Protein AF-A0A150NWR9-F1 (afdb_monomer)

Mean predicted aligned error: 6.55 Å

Nearest PDB structures (foldseek):
  6oyc-assembly2_B  TM=7.036E-01  e=9.043E-05  Streptococcus agalactiae 2603V/R
  4ycs-assembly5_E  TM=4.499E-01  e=1.654E-01  Clostridioides difficile 630
  5kc9-assembly1_B  TM=5.038E-01  e=6.178E-01  Mus musculus
  7v5i-assembly1_B  TM=5.419E-01  e=8.589E-01  Vibrio proteolyticus NBRC 13287

Solvent-accessible surface area (backbone atoms only — not comparable to full-atom values): 5482 Å² total; per-residue (Å²): 130,83,52,81,38,37,36,40,38,36,31,94,70,65,56,77,82,77,44,90,70,58,88,52,47,43,82,44,76,41,56,65,83,37,46,70,57,52,52,53,48,36,63,74,68,65,57,74,58,36,67,32,38,40,32,52,47,80,82,36,48,71,50,46,64,86,48,52,89,36,50,51,91,92,20,74,42,80,43,80,76,82,75,76,78,73,77,87,126

Sequence (89 aa):
MSKGLKILQIGLDNWSHQYEIPENMDWYFVCPRSSKALRKMIEIDTISRFQAVLIEDGNSLTDVLEFTDFFEPHSLFIIRILRRQIPFF

Organism: Streptococcus mitis (NCBI:txid28037)

Radius of gyration: 14.0 Å; Cα contacts (8 Å, |Δi|>4): 125; chains: 1; bounding box: 33×24×46 Å

Foldseek 3Di:
DAQQAEEEEEDDDQCVVVDPDDPSYDYHYDYAPPLVVVVVCCVVVVQQAHQAYEYADPNSVVSCVVPCNRYDVPRYHYDDPPPPPPPPD

Secondary structure (DSSP, 8-state):
---SEEEEEESSS-GGGTSPPPTTEEEEEE-TT-HHHHHHHHHHTT---BSEEEES-GGGHHHHHTTGGGB-TT-EEE-----------

Structure (mmCIF, N/CA/C/O backbone):
data_AF-A0A150NWR9-F1
#
_entry.id   AF-A0A150NWR9-F1
#
loop_
_atom_site.group_PDB
_atom_site.id
_atom_site.type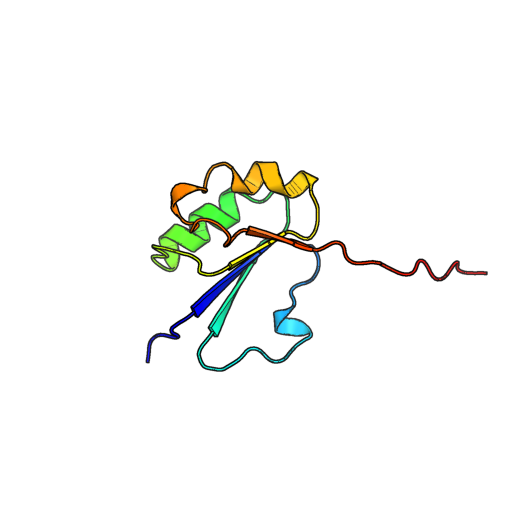_symbol
_atom_site.label_atom_id
_atom_site.label_alt_id
_atom_site.label_comp_id
_atom_site.label_asym_id
_atom_site.label_entity_id
_atom_site.label_seq_id
_atom_site.pdbx_PDB_ins_code
_atom_site.Cartn_x
_atom_site.Cartn_y
_atom_site.Cartn_z
_atom_site.occupancy
_atom_site.B_iso_or_equiv
_atom_site.auth_seq_id
_atom_site.auth_comp_id
_atom_site.auth_asym_id
_atom_site.auth_atom_id
_atom_site.pdbx_PDB_model_num
ATOM 1 N N . MET A 1 1 ? -19.531 -0.956 7.639 1.00 46.75 1 MET A N 1
ATOM 2 C CA . MET A 1 1 ? -18.652 -2.085 8.003 1.00 46.75 1 MET A CA 1
ATOM 3 C C . MET A 1 1 ? -17.253 -1.691 7.575 1.00 46.75 1 MET A C 1
ATOM 5 O O . MET A 1 1 ? -17.078 -1.449 6.389 1.00 46.75 1 MET A O 1
ATOM 9 N N . SER A 1 2 ? -16.306 -1.494 8.498 1.00 54.84 2 SER A N 1
ATOM 10 C CA . SER A 1 2 ? -14.914 -1.268 8.088 1.00 54.84 2 SER A CA 1
ATOM 11 C C . SER A 1 2 ? -14.405 -2.557 7.460 1.00 54.84 2 SER A C 1
ATOM 13 O O . SER A 1 2 ? -14.555 -3.624 8.063 1.00 54.84 2 SER A O 1
ATOM 15 N N . LYS A 1 3 ? -13.836 -2.478 6.260 1.00 64.19 3 LYS A N 1
ATOM 16 C CA . LYS A 1 3 ? -13.155 -3.625 5.673 1.00 64.19 3 LYS A CA 1
ATOM 17 C C . LYS A 1 3 ? -12.007 -4.028 6.603 1.00 64.19 3 LYS A C 1
ATOM 19 O O . LYS A 1 3 ? -11.367 -3.180 7.224 1.00 64.19 3 LYS A O 1
ATOM 24 N N . GLY A 1 4 ? -11.841 -5.332 6.808 1.00 82.06 4 GLY A N 1
ATOM 25 C CA . GLY A 1 4 ? -10.936 -5.858 7.832 1.00 82.06 4 GLY A CA 1
ATOM 26 C C . GLY A 1 4 ? -9.466 -5.819 7.418 1.00 82.06 4 GLY A C 1
ATOM 27 O O . GLY A 1 4 ? -8.597 -5.779 8.284 1.00 82.06 4 GLY A O 1
ATOM 28 N N . LEU A 1 5 ? -9.191 -5.832 6.110 1.00 91.00 5 LEU A N 1
ATOM 29 C CA . LEU A 1 5 ? -7.843 -5.939 5.557 1.00 91.00 5 LEU A CA 1
ATOM 30 C C . LEU A 1 5 ? -7.490 -4.694 4.747 1.00 91.00 5 LEU A C 1
ATOM 32 O O . LEU A 1 5 ? -8.228 -4.318 3.848 1.00 91.00 5 LEU A O 1
ATOM 36 N N . LYS A 1 6 ? -6.335 -4.099 5.029 1.00 93.31 6 LYS A N 1
ATOM 37 C CA . LYS A 1 6 ? -5.739 -2.978 4.305 1.00 93.31 6 LYS A CA 1
ATOM 38 C C . LYS A 1 6 ? -4.475 -3.468 3.619 1.00 93.31 6 LYS A C 1
ATOM 40 O O . LYS A 1 6 ? -3.508 -3.843 4.289 1.00 93.31 6 LYS A O 1
ATOM 45 N N . ILE A 1 7 ? -4.495 -3.476 2.293 1.00 94.19 7 ILE A N 1
ATOM 46 C CA . ILE A 1 7 ? -3.379 -3.921 1.460 1.00 94.19 7 ILE A CA 1
ATOM 47 C C . ILE A 1 7 ? -2.823 -2.719 0.719 1.00 94.19 7 ILE A C 1
ATOM 49 O O . ILE A 1 7 ? -3.573 -1.986 0.082 1.00 94.19 7 ILE A O 1
ATOM 53 N N . LEU A 1 8 ? -1.513 -2.520 0.806 1.00 93.56 8 LEU A N 1
ATOM 54 C CA . LEU A 1 8 ? -0.806 -1.487 0.063 1.00 93.56 8 LEU A CA 1
ATOM 55 C C . LEU A 1 8 ? -0.079 -2.116 -1.119 1.00 93.56 8 LEU A C 1
ATOM 57 O O . LEU A 1 8 ? 0.686 -3.056 -0.943 1.00 93.56 8 LEU A O 1
ATOM 61 N N . GLN A 1 9 ? -0.267 -1.563 -2.307 1.00 92.75 9 GLN A N 1
ATOM 62 C CA . GLN A 1 9 ? 0.498 -1.887 -3.499 1.00 92.75 9 GLN A CA 1
ATOM 63 C C . GLN A 1 9 ? 1.329 -0.675 -3.926 1.00 92.75 9 GLN A C 1
ATOM 65 O O . GLN A 1 9 ? 0.811 0.432 -4.081 1.00 92.75 9 GLN A O 1
ATOM 70 N N . ILE A 1 10 ? 2.616 -0.909 -4.162 1.00 90.19 10 ILE A N 1
ATOM 71 C CA . ILE A 1 10 ? 3.554 0.053 -4.728 1.00 90.19 10 ILE A CA 1
ATOM 72 C C . ILE A 1 10 ? 4.061 -0.507 -6.048 1.00 90.19 10 ILE A C 1
ATOM 74 O O . ILE A 1 10 ? 4.831 -1.471 -6.088 1.00 90.19 10 ILE A O 1
ATOM 78 N N . GLY A 1 11 ? 3.594 0.087 -7.139 1.00 88.94 11 GLY A N 1
ATOM 79 C CA . GLY A 1 11 ? 3.779 -0.480 -8.466 1.00 88.94 11 GLY A CA 1
ATOM 80 C C . GLY A 1 11 ? 3.351 0.457 -9.582 1.00 88.94 11 GLY A C 1
ATOM 81 O O . GLY A 1 11 ? 2.848 1.553 -9.340 1.00 88.94 11 GLY A O 1
ATOM 82 N N . LEU A 1 12 ? 3.594 0.039 -10.820 1.00 87.19 12 LEU A N 1
ATOM 83 C CA . LEU A 1 12 ? 3.252 0.855 -11.989 1.00 87.19 12 LEU A CA 1
ATOM 84 C C . LEU A 1 12 ? 1.795 0.660 -12.414 1.00 87.19 12 LEU A C 1
ATOM 86 O O . LEU A 1 12 ? 1.179 1.601 -12.909 1.00 87.19 12 LEU A O 1
ATOM 90 N N . ASP A 1 13 ? 1.248 -0.535 -12.191 1.00 88.88 13 ASP A N 1
ATOM 91 C CA . ASP A 1 13 ? -0.099 -0.906 -12.611 1.00 88.88 13 ASP A CA 1
ATOM 92 C C . ASP A 1 13 ? -0.977 -1.159 -11.384 1.00 88.88 13 ASP A C 1
ATOM 94 O O . ASP A 1 13 ? -0.693 -2.052 -10.592 1.00 88.88 13 ASP A O 1
ATOM 98 N N . ASN A 1 14 ? -2.069 -0.411 -11.218 1.00 91.81 14 ASN A N 1
ATOM 99 C CA . ASN A 1 14 ? -2.988 -0.645 -10.104 1.00 91.81 14 ASN A CA 1
ATOM 100 C C . ASN A 1 14 ? -3.783 -1.942 -10.313 1.00 91.81 14 ASN A C 1
ATOM 102 O O . ASN A 1 14 ? -4.631 -2.025 -11.205 1.00 91.81 14 ASN A O 1
ATOM 106 N N . TRP A 1 15 ? -3.551 -2.941 -9.462 1.00 92.19 15 TRP A N 1
ATOM 107 C CA . TRP A 1 15 ? -4.200 -4.245 -9.585 1.00 92.19 15 TRP A CA 1
ATOM 108 C C . TRP A 1 15 ? -5.696 -4.193 -9.306 1.00 92.19 15 TRP A C 1
ATOM 110 O O . TRP A 1 15 ? -6.426 -4.995 -9.879 1.00 92.19 15 TRP A O 1
ATOM 120 N N . SER A 1 16 ? -6.188 -3.223 -8.529 1.00 93.62 16 SER A N 1
ATOM 121 C CA . SER A 1 16 ? -7.636 -3.079 -8.333 1.00 93.62 16 SER A CA 1
ATOM 122 C C . SER A 1 16 ? -8.385 -2.672 -9.605 1.00 93.62 16 SER A C 1
ATOM 124 O O . SER A 1 16 ? -9.605 -2.788 -9.660 1.00 93.62 16 SER A O 1
ATOM 126 N N . HIS A 1 17 ? -7.676 -2.222 -10.647 1.00 94.06 17 HIS A N 1
ATOM 127 C CA . HIS A 1 17 ? -8.262 -1.985 -11.968 1.00 94.06 17 HIS A CA 1
ATOM 128 C C . HIS A 1 17 ? -8.277 -3.243 -12.853 1.00 94.06 17 HIS A C 1
ATOM 130 O O . HIS A 1 17 ? -8.945 -3.252 -13.883 1.00 94.06 17 HIS A O 1
ATOM 136 N N . GLN A 1 18 ? -7.511 -4.276 -12.495 1.00 90.69 18 GLN A N 1
ATOM 137 C CA . GLN A 1 18 ? -7.303 -5.482 -13.306 1.00 90.69 18 GLN A CA 1
ATOM 138 C C . GLN A 1 18 ? -7.957 -6.725 -12.701 1.00 90.69 18 GLN A C 1
ATOM 140 O O . GLN A 1 18 ? -8.315 -7.647 -13.432 1.00 90.69 18 GLN A O 1
ATOM 145 N N . TYR A 1 19 ? -8.108 -6.750 -11.380 1.00 91.06 19 TYR A N 1
ATOM 146 C CA . TYR A 1 19 ? -8.609 -7.885 -10.624 1.00 91.06 19 TYR A CA 1
ATOM 147 C C . TYR A 1 19 ? -9.728 -7.449 -9.686 1.00 91.06 19 TYR A C 1
ATOM 149 O O . TYR A 1 19 ? -9.748 -6.325 -9.182 1.00 91.06 19 TYR A O 1
ATOM 157 N N . GLU A 1 20 ? -10.651 -8.369 -9.430 1.00 94.44 20 GLU A N 1
ATOM 158 C CA . GLU A 1 20 ? -11.694 -8.173 -8.434 1.00 94.44 20 GLU A CA 1
ATOM 159 C C . GLU A 1 20 ? -11.081 -8.179 -7.026 1.00 94.44 20 GLU A C 1
ATOM 161 O O . GLU A 1 20 ? -10.365 -9.109 -6.647 1.00 94.44 20 GLU A O 1
ATOM 166 N N . ILE A 1 21 ? -11.353 -7.124 -6.255 1.00 93.69 21 ILE A N 1
ATOM 167 C CA . ILE A 1 21 ? -10.896 -7.002 -4.870 1.00 93.69 21 ILE A CA 1
ATOM 168 C C . ILE A 1 21 ? -12.005 -7.496 -3.935 1.00 93.69 21 ILE A C 1
ATOM 170 O O . ILE A 1 21 ? -13.128 -6.996 -4.028 1.00 93.69 21 ILE A O 1
ATOM 174 N N . PRO A 1 22 ? -11.712 -8.420 -3.000 1.00 91.94 22 PRO A N 1
ATOM 175 C CA . PRO A 1 22 ? -12.695 -8.897 -2.033 1.00 91.94 22 PRO A CA 1
ATOM 176 C C . PRO A 1 22 ? -13.356 -7.765 -1.233 1.00 91.94 22 PRO A C 1
ATOM 178 O O . PRO A 1 22 ? -12.704 -6.801 -0.828 1.00 91.94 22 PRO A O 1
ATOM 181 N N . GLU A 1 23 ? -14.647 -7.906 -0.922 1.00 90.19 23 GLU A N 1
ATOM 182 C CA . GLU A 1 23 ? -15.420 -6.874 -0.211 1.00 90.19 23 GLU A CA 1
ATOM 183 C C . GLU A 1 23 ? -14.872 -6.523 1.178 1.00 90.19 23 GLU A C 1
ATOM 185 O O . GLU A 1 23 ? -15.109 -5.422 1.670 1.00 90.19 23 GLU A O 1
ATOM 190 N N . ASN A 1 24 ? -14.137 -7.434 1.820 1.00 92.06 24 ASN A N 1
ATOM 191 C CA . ASN A 1 24 ? -13.518 -7.234 3.131 1.00 92.06 24 ASN A CA 1
ATOM 192 C C . ASN A 1 24 ? -12.109 -6.617 3.061 1.00 92.06 24 ASN A C 1
ATOM 194 O O . ASN A 1 24 ? -11.445 -6.529 4.100 1.00 92.06 24 ASN A O 1
ATOM 198 N N . MET A 1 25 ? -11.662 -6.204 1.871 1.00 91.38 25 MET A N 1
ATOM 199 C CA . MET A 1 25 ? -10.332 -5.668 1.610 1.00 91.38 25 MET A CA 1
ATOM 200 C C . MET A 1 25 ? -10.382 -4.239 1.044 1.00 91.38 25 MET A C 1
ATOM 202 O O . MET A 1 25 ? -11.056 -3.954 0.050 1.00 91.38 25 MET A O 1
ATOM 206 N N . ASP A 1 26 ? -9.650 -3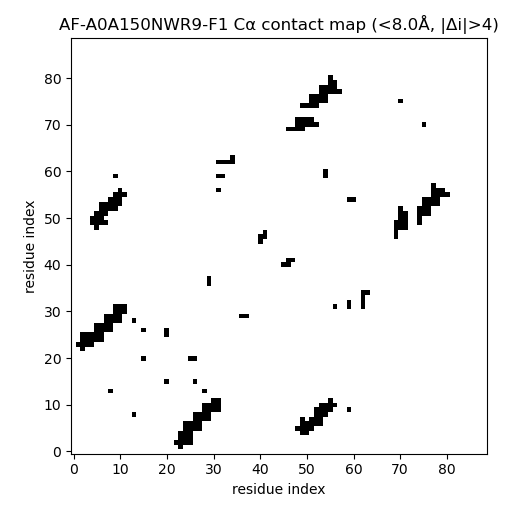.337 1.690 1.00 92.94 26 ASP A N 1
ATOM 207 C CA . ASP A 1 26 ? -9.278 -2.029 1.163 1.00 92.94 26 ASP A CA 1
ATOM 208 C C . ASP A 1 26 ? -7.949 -2.169 0.414 1.00 92.94 26 ASP A C 1
ATOM 210 O O . ASP A 1 26 ? -6.940 -2.600 0.983 1.00 92.94 26 ASP A O 1
ATOM 214 N N . TRP A 1 27 ? -7.964 -1.824 -0.875 1.00 94.12 27 TRP A N 1
ATOM 215 C CA . TRP A 1 27 ? -6.792 -1.876 -1.745 1.00 94.12 27 TRP A CA 1
ATOM 216 C C . TRP A 1 27 ? -6.267 -0.472 -2.006 1.00 94.12 27 TRP A C 1
ATOM 218 O O . TRP A 1 27 ? -6.907 0.330 -2.688 1.00 94.12 27 TRP A O 1
ATOM 228 N N . TYR A 1 28 ? -5.085 -0.194 -1.478 1.00 93.25 28 TYR A N 1
ATOM 229 C CA . TYR A 1 28 ? -4.400 1.074 -1.628 1.00 93.25 28 TYR A CA 1
ATOM 230 C C . TYR A 1 28 ? -3.304 0.959 -2.677 1.00 93.25 28 TYR A C 1
ATOM 232 O O . TYR A 1 28 ? -2.545 -0.007 -2.684 1.00 93.25 28 TYR A O 1
ATOM 240 N N . PHE A 1 29 ? -3.193 1.965 -3.540 1.00 92.81 29 PHE A N 1
ATOM 241 C CA . PHE A 1 29 ? -2.215 1.983 -4.621 1.00 92.81 29 PHE A CA 1
ATOM 242 C C . PHE A 1 29 ? -1.420 3.284 -4.619 1.00 92.81 29 PHE A C 1
ATOM 244 O O . PHE A 1 29 ? -1.991 4.375 -4.563 1.00 92.81 29 PHE A O 1
ATOM 251 N N . VAL A 1 30 ? -0.097 3.164 -4.728 1.00 90.38 30 VAL A N 1
ATOM 252 C CA . VAL A 1 30 ? 0.823 4.296 -4.841 1.00 90.38 30 VAL A CA 1
ATOM 253 C C . VAL A 1 30 ? 1.859 4.004 -5.925 1.00 90.38 30 VAL A C 1
ATOM 255 O O . VAL A 1 30 ? 2.478 2.943 -5.945 1.00 90.38 30 VAL A O 1
ATOM 258 N N . CYS A 1 31 ? 2.093 4.964 -6.820 1.00 88.12 31 CYS A N 1
ATOM 259 C CA . CYS A 1 3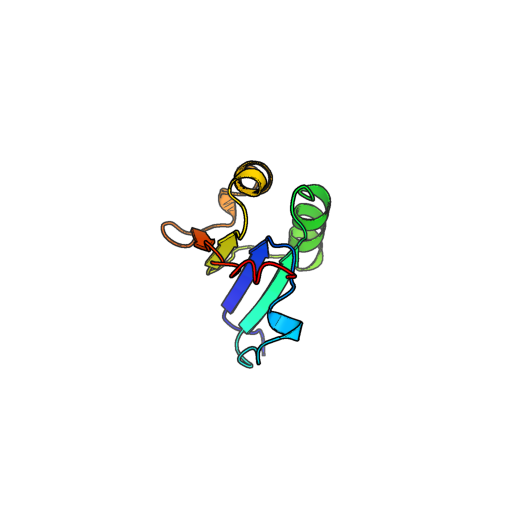1 ? 3.187 4.853 -7.782 1.00 88.12 31 CYS A CA 1
ATOM 260 C C . CYS A 1 31 ? 4.557 4.885 -7.070 1.00 88.12 31 CYS A C 1
ATOM 262 O O . CYS A 1 31 ? 4.718 5.638 -6.104 1.00 88.12 31 CYS A O 1
ATOM 264 N N . PRO A 1 32 ? 5.571 4.154 -7.572 1.00 85.88 32 PRO A N 1
ATOM 265 C CA . PRO A 1 32 ? 6.949 4.227 -7.099 1.00 85.88 32 PRO A CA 1
ATOM 266 C C . PRO A 1 32 ? 7.465 5.659 -6.957 1.00 85.88 32 PRO A C 1
ATOM 268 O O . PRO A 1 32 ? 7.064 6.552 -7.708 1.00 85.88 32 PRO A O 1
ATOM 271 N N . ARG A 1 33 ? 8.423 5.869 -6.048 1.00 82.81 33 ARG A N 1
ATOM 272 C CA . ARG A 1 33 ? 9.109 7.154 -5.819 1.00 82.81 33 ARG A CA 1
ATOM 273 C C . ARG A 1 33 ? 8.189 8.277 -5.359 1.00 82.81 33 ARG A C 1
ATOM 275 O O . ARG A 1 33 ? 8.453 9.456 -5.595 1.00 82.81 33 ARG A O 1
ATOM 282 N N . SER A 1 34 ? 7.098 7.903 -4.696 1.00 84.19 34 SER A N 1
ATOM 283 C CA . SER A 1 34 ? 6.057 8.822 -4.245 1.00 84.19 34 SER A CA 1
ATOM 284 C C . SER A 1 34 ? 5.790 8.698 -2.742 1.00 84.19 34 SER A C 1
ATOM 286 O O . SER A 1 34 ? 4.645 8.615 -2.298 1.00 84.19 34 SER A O 1
ATOM 288 N N . SER A 1 35 ? 6.850 8.741 -1.926 1.00 83.69 35 SER A N 1
ATOM 289 C CA . SER A 1 35 ? 6.751 8.720 -0.453 1.00 83.69 35 SER A CA 1
ATOM 290 C C . SER A 1 35 ? 5.809 9.801 0.104 1.00 83.69 35 SER A C 1
ATOM 292 O O . SER A 1 35 ? 5.069 9.570 1.058 1.00 83.69 35 SER A O 1
ATOM 294 N N . LYS A 1 36 ? 5.747 10.973 -0.544 1.00 87.62 36 LYS A N 1
ATOM 295 C CA . LYS A 1 36 ? 4.791 12.045 -0.211 1.00 87.62 36 LYS A CA 1
ATOM 296 C C . LYS A 1 36 ? 3.331 11.633 -0.407 1.00 87.62 36 LYS A C 1
ATOM 298 O O . LYS A 1 36 ? 2.484 12.054 0.378 1.00 87.62 36 LYS A O 1
ATOM 303 N N . ALA A 1 37 ? 3.027 10.864 -1.453 1.00 88.06 37 ALA A N 1
ATOM 304 C CA . ALA A 1 37 ? 1.674 10.367 -1.684 1.00 88.06 37 ALA A CA 1
ATOM 305 C C . ALA A 1 37 ? 1.303 9.315 -0.636 1.00 88.06 37 ALA A C 1
ATOM 307 O O . ALA A 1 37 ? 0.223 9.404 -0.059 1.00 88.06 37 ALA A O 1
ATOM 308 N N . LEU A 1 38 ? 2.231 8.404 -0.322 1.00 89.19 38 LEU A N 1
ATOM 309 C CA . LEU A 1 38 ? 2.038 7.406 0.730 1.00 89.19 38 LEU A CA 1
ATOM 310 C C . LEU A 1 38 ? 1.779 8.057 2.098 1.00 89.19 38 LEU A C 1
ATOM 312 O O . LEU A 1 38 ? 0.812 7.702 2.766 1.00 89.19 38 LEU A O 1
ATOM 316 N N . ARG A 1 39 ? 2.568 9.069 2.486 1.00 90.25 39 ARG A N 1
ATOM 317 C CA . ARG A 1 39 ? 2.354 9.801 3.747 1.00 90.25 39 ARG A CA 1
ATOM 318 C C . ARG A 1 39 ? 0.971 10.449 3.811 1.00 90.25 39 ARG A C 1
ATOM 320 O O . ARG A 1 39 ? 0.251 10.238 4.779 1.00 90.25 39 ARG A O 1
ATOM 327 N N . LYS A 1 40 ? 0.582 11.190 2.768 1.00 90.81 40 LYS A N 1
ATOM 328 C CA . LYS A 1 40 ? -0.744 1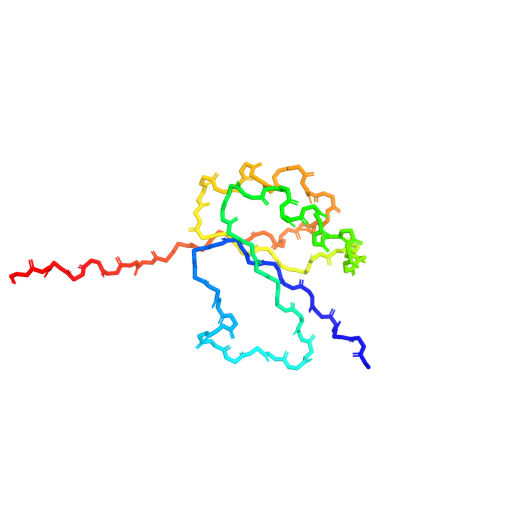1.827 2.709 1.00 90.81 40 LYS A CA 1
ATOM 329 C C . LYS A 1 40 ? -1.876 10.810 2.812 1.00 90.81 40 LYS A C 1
ATOM 331 O O . LYS A 1 40 ? -2.865 11.078 3.478 1.00 90.81 40 LYS A O 1
ATOM 336 N N . MET A 1 41 ? -1.731 9.659 2.162 1.00 89.94 41 MET A N 1
ATOM 337 C CA . MET A 1 41 ? -2.721 8.588 2.213 1.00 89.94 41 MET A CA 1
ATOM 338 C C . MET A 1 41 ? -2.866 8.022 3.631 1.00 89.94 41 MET A C 1
ATOM 340 O O . MET A 1 41 ? -3.978 7.914 4.135 1.00 89.94 41 MET A O 1
ATOM 344 N N . ILE A 1 42 ? -1.746 7.724 4.300 1.00 89.94 42 ILE A N 1
ATOM 345 C CA . ILE A 1 42 ? -1.738 7.239 5.688 1.00 89.94 42 ILE A CA 1
ATOM 346 C C . ILE A 1 42 ? -2.421 8.244 6.629 1.00 89.94 42 ILE A C 1
ATOM 348 O O . ILE A 1 42 ? -3.210 7.841 7.483 1.00 89.94 42 ILE A O 1
ATOM 352 N N . GLU A 1 43 ? -2.146 9.539 6.453 1.00 89.56 43 GLU A N 1
ATOM 353 C CA . GLU A 1 43 ? -2.733 10.618 7.254 1.00 89.56 43 GLU A CA 1
ATOM 354 C C . GLU A 1 43 ? -4.242 10.778 7.011 1.00 89.56 43 GLU A C 1
ATOM 356 O O . GLU A 1 43 ? -5.011 10.826 7.970 1.00 89.56 43 GLU A O 1
ATOM 361 N N . ILE A 1 44 ? -4.672 10.844 5.745 1.00 87.94 44 ILE A N 1
ATOM 362 C CA . ILE A 1 44 ? -6.074 11.087 5.366 1.00 87.94 44 ILE A CA 1
ATOM 363 C C . ILE A 1 44 ? -6.964 9.912 5.767 1.00 87.94 44 ILE A C 1
ATOM 365 O O . ILE A 1 44 ? -8.016 10.117 6.370 1.00 87.94 44 ILE A O 1
ATOM 369 N N . ASP A 1 45 ? -6.529 8.687 5.475 1.00 86.56 45 ASP A N 1
ATOM 370 C CA . ASP A 1 45 ? -7.320 7.485 5.742 1.00 86.56 45 ASP A CA 1
ATOM 371 C C . ASP A 1 45 ? -7.097 6.944 7.161 1.00 86.56 45 ASP A C 1
ATOM 373 O O . ASP A 1 45 ? -7.624 5.888 7.529 1.00 86.56 45 ASP A O 1
ATOM 377 N N . THR A 1 46 ? -6.340 7.670 7.996 1.00 87.06 46 THR A N 1
ATOM 378 C CA . THR A 1 46 ? -6.010 7.304 9.385 1.00 87.06 46 THR A CA 1
ATOM 379 C C . THR A 1 46 ? -5.531 5.854 9.496 1.00 87.06 46 THR A C 1
ATOM 381 O O . THR A 1 46 ? -5.997 5.056 10.317 1.00 87.06 46 THR A O 1
ATOM 384 N N . ILE A 1 47 ? -4.618 5.473 8.602 1.00 87.50 47 ILE A N 1
ATOM 385 C CA . ILE A 1 47 ? -4.138 4.098 8.508 1.00 87.50 47 ILE A CA 1
ATOM 386 C C . ILE A 1 47 ? -3.126 3.866 9.616 1.00 87.50 47 ILE A C 1
ATOM 388 O O . ILE A 1 47 ? -2.010 4.367 9.586 1.00 87.50 47 ILE A O 1
ATOM 392 N N . SER A 1 48 ? -3.514 3.056 10.592 1.00 87.31 48 SER A N 1
ATOM 393 C CA . SER A 1 48 ? -2.601 2.611 11.638 1.00 87.31 48 SER A CA 1
ATOM 394 C C . SER A 1 48 ? -1.715 1.449 11.195 1.00 87.31 48 SER A C 1
ATOM 396 O O . SER A 1 48 ? -0.650 1.257 11.773 1.00 87.31 48 SER A O 1
ATOM 398 N N . ARG A 1 49 ? -2.154 0.643 10.213 1.00 90.44 49 ARG A N 1
ATOM 399 C CA . ARG A 1 49 ? -1.451 -0.583 9.817 1.00 90.44 49 ARG A CA 1
ATOM 400 C C . ARG A 1 49 ? -1.888 -1.141 8.465 1.00 90.44 49 ARG A C 1
ATOM 402 O O . ARG A 1 49 ? -3.081 -1.115 8.155 1.00 90.44 49 ARG A O 1
ATOM 409 N N . PHE A 1 50 ? -0.943 -1.742 7.744 1.00 92.75 50 PHE A N 1
ATOM 410 C CA . PHE A 1 50 ? -1.200 -2.592 6.578 1.00 92.75 50 PHE A CA 1
ATOM 411 C C . PHE A 1 50 ? -0.975 -4.067 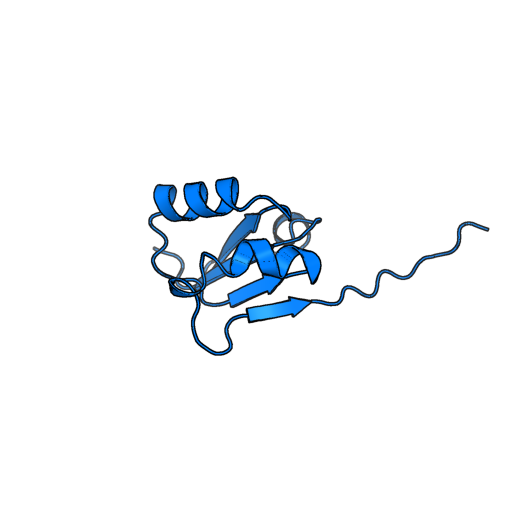6.915 1.00 92.75 50 PHE A C 1
ATOM 413 O O . PHE A 1 50 ? -0.019 -4.410 7.609 1.00 92.75 50 PHE A O 1
ATOM 420 N N . GLN A 1 51 ? -1.846 -4.944 6.412 1.00 92.88 51 GLN A N 1
ATOM 421 C CA . GLN A 1 51 ? -1.695 -6.399 6.560 1.00 92.88 51 GLN A CA 1
ATOM 422 C C . GLN A 1 51 ? -0.741 -6.984 5.518 1.00 92.88 51 GLN A C 1
ATOM 424 O O . GLN A 1 51 ? -0.087 -7.990 5.779 1.00 92.88 51 GLN A O 1
ATOM 429 N N . ALA A 1 52 ? -0.646 -6.355 4.347 1.00 93.00 52 ALA A N 1
ATOM 430 C CA . ALA A 1 52 ? 0.367 -6.680 3.358 1.00 93.00 52 ALA A CA 1
ATOM 431 C C . ALA A 1 52 ? 0.782 -5.434 2.575 1.00 93.00 52 ALA A C 1
ATOM 433 O O . ALA A 1 52 ? -0.040 -4.556 2.299 1.00 93.00 52 ALA A O 1
ATOM 434 N N . VAL A 1 53 ? 2.055 -5.398 2.197 1.00 92.38 53 VAL A N 1
ATOM 435 C CA . VAL A 1 53 ? 2.661 -4.394 1.328 1.00 92.38 53 VAL A CA 1
ATOM 436 C C . VAL A 1 53 ? 3.287 -5.111 0.144 1.00 92.38 53 VAL A C 1
ATOM 438 O O . VAL A 1 53 ? 4.212 -5.902 0.309 1.00 92.38 53 VAL A O 1
ATOM 441 N N . LEU A 1 54 ? 2.781 -4.841 -1.050 1.00 92.06 54 LEU A N 1
ATOM 442 C CA . LEU A 1 54 ? 3.244 -5.408 -2.307 1.00 92.06 54 LEU A CA 1
ATOM 443 C C . LEU A 1 54 ? 4.149 -4.391 -3.004 1.00 92.06 54 LEU A C 1
ATOM 445 O O . LEU A 1 54 ? 3.737 -3.254 -3.214 1.00 92.06 54 LEU A O 1
ATOM 449 N N . ILE A 1 55 ? 5.363 -4.787 -3.378 1.00 89.25 55 ILE A N 1
ATOM 450 C CA . ILE A 1 55 ? 6.332 -3.927 -4.068 1.00 89.25 55 ILE A CA 1
ATOM 451 C C . ILE A 1 55 ? 6.729 -4.582 -5.388 1.00 89.25 55 ILE A C 1
ATOM 453 O O . ILE A 1 55 ? 7.309 -5.665 -5.389 1.00 89.25 55 ILE A O 1
ATOM 457 N N . GLU A 1 56 ? 6.446 -3.926 -6.511 1.00 85.19 56 GLU A N 1
ATOM 458 C CA . GLU A 1 56 ? 6.729 -4.474 -7.850 1.00 85.19 56 GLU A CA 1
ATOM 459 C C . GLU A 1 56 ? 8.158 -4.207 -8.351 1.00 85.19 56 GLU A C 1
ATOM 461 O O . GLU A 1 56 ? 8.653 -4.921 -9.222 1.00 85.19 56 GLU A O 1
ATOM 466 N N . ASP A 1 57 ? 8.840 -3.194 -7.811 1.00 75.62 57 ASP A N 1
ATOM 467 C CA . ASP A 1 57 ? 10.223 -2.855 -8.167 1.00 75.62 57 ASP A CA 1
ATOM 468 C C . ASP A 1 57 ? 11.069 -2.643 -6.908 1.00 75.62 57 ASP A C 1
ATOM 470 O O . ASP A 1 57 ? 10.713 -1.846 -6.038 1.00 75.62 57 ASP A O 1
ATOM 474 N N . GLY A 1 58 ? 12.228 -3.303 -6.843 1.00 68.50 58 GLY A N 1
ATOM 475 C CA . GLY A 1 58 ? 13.175 -3.192 -5.733 1.00 68.50 58 GLY A CA 1
ATOM 476 C C . GLY A 1 58 ? 13.688 -1.768 -5.500 1.00 68.50 58 GLY A C 1
ATOM 477 O O . GLY A 1 58 ? 14.009 -1.426 -4.365 1.00 68.50 58 GLY A O 1
ATOM 478 N N . ASN A 1 59 ? 13.691 -0.898 -6.518 1.00 72.06 59 ASN A N 1
ATOM 479 C CA . ASN A 1 59 ? 14.056 0.514 -6.326 1.00 72.06 59 ASN A CA 1
ATOM 480 C C . ASN A 1 59 ? 13.019 1.304 -5.511 1.00 72.06 59 ASN A C 1
ATOM 482 O O . ASN A 1 59 ? 13.336 2.372 -4.988 1.00 72.06 59 ASN A O 1
ATOM 486 N N . SER A 1 60 ? 11.790 0.794 -5.403 1.00 72.75 60 SER A N 1
ATOM 487 C CA . SER A 1 60 ? 10.724 1.410 -4.605 1.00 72.75 60 SER A CA 1
ATOM 488 C C . SER A 1 60 ? 10.851 1.068 -3.122 1.00 72.75 60 SER A C 1
ATOM 490 O O . SER A 1 60 ? 10.156 1.655 -2.304 1.00 72.75 60 SER A O 1
ATOM 492 N N . LEU A 1 61 ? 11.749 0.146 -2.745 1.00 75.44 61 LEU A N 1
ATOM 493 C CA . LEU A 1 61 ? 11.967 -0.236 -1.347 1.00 75.44 61 LEU A CA 1
ATOM 494 C C . LEU A 1 61 ? 12.366 0.978 -0.498 1.00 75.44 61 LEU A C 1
ATOM 496 O O . LEU A 1 61 ? 11.900 1.128 0.626 1.00 75.44 61 LEU A O 1
ATOM 500 N N . THR A 1 62 ? 13.171 1.880 -1.062 1.00 77.50 62 THR A N 1
ATOM 501 C CA . THR A 1 62 ? 13.597 3.125 -0.409 1.00 77.50 62 THR A CA 1
ATOM 502 C C . THR A 1 62 ? 12.429 4.016 0.005 1.00 77.50 62 THR A C 1
ATOM 504 O O . THR A 1 62 ? 12.498 4.634 1.061 1.00 77.50 62 THR A O 1
ATOM 507 N N . ASP A 1 63 ? 11.337 4.035 -0.766 1.00 71.56 63 ASP A N 1
ATOM 508 C CA . ASP A 1 63 ? 10.138 4.817 -0.436 1.00 71.56 63 ASP A CA 1
ATOM 509 C C . ASP A 1 63 ? 9.360 4.237 0.747 1.00 71.56 63 ASP A C 1
ATOM 511 O O . ASP A 1 63 ? 8.511 4.913 1.318 1.00 71.56 63 ASP A O 1
ATOM 515 N N . VAL A 1 64 ? 9.634 2.979 1.088 1.00 78.75 64 VAL A N 1
ATOM 516 C CA . VAL A 1 64 ? 8.896 2.171 2.062 1.00 78.75 64 VAL A CA 1
ATOM 517 C C . VAL A 1 64 ? 9.644 2.089 3.390 1.00 78.75 64 VAL A C 1
ATOM 519 O O . VAL A 1 64 ? 9.017 1.948 4.436 1.00 78.75 64 VAL A O 1
ATOM 522 N N . LEU A 1 65 ? 10.972 2.252 3.374 1.00 81.25 65 LEU A N 1
ATOM 523 C CA . LEU A 1 65 ? 11.810 2.231 4.578 1.00 81.25 65 LEU A CA 1
ATOM 524 C C . LEU A 1 65 ? 11.406 3.292 5.612 1.00 81.25 65 LEU A C 1
ATOM 526 O O . LEU A 1 65 ? 11.522 3.043 6.805 1.00 81.25 65 LEU A O 1
ATOM 530 N N . GLU A 1 66 ? 10.894 4.447 5.182 1.00 82.56 66 GLU A N 1
ATOM 531 C CA . GLU A 1 66 ? 10.423 5.502 6.096 1.00 82.56 66 GLU A CA 1
ATOM 532 C C . GLU A 1 66 ? 9.096 5.166 6.802 1.00 82.56 66 GLU A C 1
ATOM 534 O O . GLU A 1 66 ? 8.681 5.892 7.702 1.00 82.56 66 GLU A O 1
ATOM 539 N N . PHE A 1 67 ? 8.415 4.091 6.396 1.00 86.38 67 PHE A N 1
ATOM 540 C CA . PHE A 1 67 ? 7.072 3.736 6.863 1.00 86.38 67 PHE A CA 1
ATOM 541 C C . PHE A 1 67 ? 7.018 2.351 7.514 1.00 86.38 67 PHE A C 1
ATOM 543 O O . PHE A 1 67 ? 5.934 1.798 7.687 1.00 86.38 67 PHE A O 1
ATOM 550 N N . THR A 1 68 ? 8.166 1.786 7.899 1.00 86.25 68 THR A N 1
ATOM 551 C CA . THR A 1 68 ? 8.247 0.431 8.468 1.00 86.25 68 THR A CA 1
ATOM 552 C C . THR A 1 68 ? 7.393 0.231 9.716 1.00 86.25 68 THR A C 1
ATOM 554 O O . THR A 1 68 ? 6.926 -0.879 9.946 1.00 86.25 68 THR A O 1
ATOM 557 N N . ASP A 1 69 ? 7.123 1.298 10.472 1.00 87.81 69 ASP A N 1
ATOM 558 C CA . ASP A 1 69 ? 6.276 1.263 11.673 1.00 87.81 69 ASP A CA 1
ATOM 559 C C . ASP A 1 69 ? 4.806 0.914 11.372 1.00 87.81 69 ASP A C 1
ATOM 561 O O . ASP A 1 69 ? 4.074 0.476 12.258 1.00 87.81 69 ASP A O 1
ATOM 565 N N . PHE A 1 70 ? 4.369 1.062 10.116 1.00 86.12 70 PHE A N 1
ATOM 566 C CA . PHE A 1 70 ? 3.017 0.717 9.669 1.00 86.12 70 PHE A CA 1
ATOM 567 C C . PHE A 1 70 ? 2.896 -0.733 9.170 1.00 86.12 70 PHE A C 1
ATOM 569 O O . PHE A 1 70 ? 1.803 -1.148 8.765 1.00 86.12 70 PHE A O 1
ATOM 576 N N . PHE A 1 71 ? 3.991 -1.503 9.173 1.00 89.06 71 PHE A N 1
ATOM 577 C CA . PHE A 1 71 ? 4.056 -2.851 8.603 1.00 89.06 71 PHE A CA 1
ATOM 578 C C . PHE A 1 71 ? 4.289 -3.903 9.686 1.00 89.06 71 PHE A C 1
ATOM 580 O O . PHE A 1 71 ? 5.107 -3.734 10.587 1.00 89.06 71 PHE A O 1
ATOM 587 N N . GLU A 1 72 ? 3.593 -5.035 9.585 1.00 84.81 72 GLU A N 1
ATOM 588 C CA . GLU A 1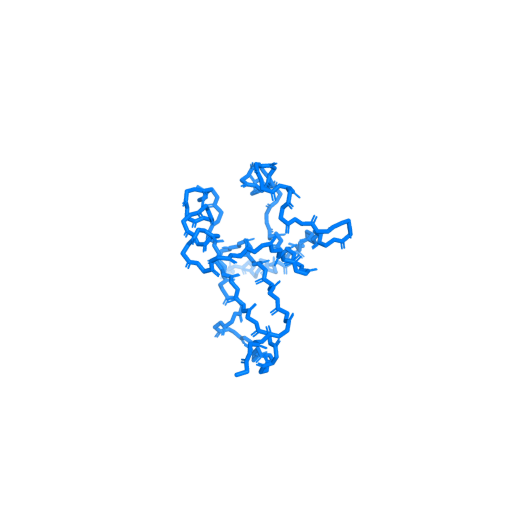 72 ? 3.869 -6.183 10.451 1.00 84.81 72 GLU A CA 1
ATOM 589 C C . GLU A 1 72 ? 5.090 -6.975 9.952 1.00 84.81 72 GLU A C 1
ATOM 591 O O . GLU A 1 72 ? 5.369 -7.001 8.745 1.00 84.81 72 GLU A O 1
ATOM 596 N N . PRO A 1 73 ? 5.809 -7.687 10.837 1.00 87.81 73 PRO A N 1
ATOM 597 C CA . PRO A 1 73 ? 6.764 -8.699 10.406 1.00 87.81 73 PRO A CA 1
ATOM 598 C C . PRO A 1 73 ? 6.126 -9.642 9.377 1.00 87.81 73 PRO A C 1
ATOM 600 O O . PRO A 1 73 ? 4.985 -10.065 9.540 1.00 87.81 73 PRO A O 1
ATOM 603 N N . HIS A 1 74 ? 6.864 -9.971 8.315 1.00 88.25 74 HIS A N 1
ATOM 604 C CA . HIS A 1 74 ? 6.400 -10.834 7.217 1.00 88.25 74 HIS A CA 1
ATOM 605 C C . HIS A 1 74 ? 5.242 -10.279 6.360 1.00 88.25 74 HIS A C 1
ATOM 607 O O . HIS A 1 74 ? 4.683 -11.023 5.560 1.00 88.25 74 HIS A O 1
ATOM 613 N N . SER A 1 75 ? 4.910 -8.986 6.468 1.00 91.19 75 SER A N 1
ATOM 614 C CA . SER A 1 75 ? 3.876 -8.345 5.633 1.00 91.19 75 SER A CA 1
ATOM 615 C C . SER A 1 75 ? 4.398 -7.740 4.322 1.00 91.19 75 SER A C 1
ATOM 617 O O . SER A 1 75 ? 3.601 -7.329 3.484 1.00 91.19 75 SER A O 1
ATOM 619 N N . LEU A 1 76 ? 5.718 -7.676 4.114 1.00 90.44 76 LEU A N 1
ATOM 620 C CA . LEU A 1 76 ? 6.325 -7.085 2.918 1.00 90.44 76 LEU A CA 1
ATOM 621 C C . LEU A 1 76 ? 6.614 -8.152 1.853 1.00 90.44 76 LEU A C 1
ATOM 623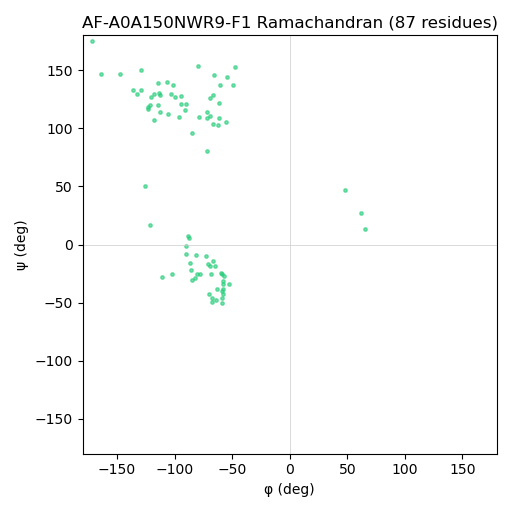 O O . LEU A 1 76 ? 7.391 -9.079 2.084 1.00 90.44 76 LEU A O 1
ATOM 627 N N . PHE A 1 77 ? 6.030 -7.986 0.668 1.00 90.38 77 PHE A N 1
ATOM 628 C CA . PHE A 1 77 ? 6.134 -8.906 -0.459 1.00 90.38 77 PHE A CA 1
ATOM 629 C C . PHE A 1 77 ? 6.725 -8.195 -1.676 1.00 90.38 77 PHE A C 1
ATOM 631 O O . PHE A 1 77 ? 6.146 -7.246 -2.200 1.00 90.38 77 PHE A O 1
ATOM 638 N N . ILE A 1 78 ? 7.865 -8.684 -2.167 1.00 86.31 78 ILE A N 1
ATOM 639 C CA . ILE A 1 78 ? 8.455 -8.208 -3.423 1.00 86.31 78 ILE A CA 1
ATOM 640 C C . ILE A 1 78 ? 7.923 -9.073 -4.563 1.00 86.31 78 ILE A C 1
ATOM 642 O O . ILE A 1 78 ? 8.195 -10.274 -4.632 1.00 86.31 78 ILE A O 1
ATOM 646 N N . ILE A 1 79 ? 7.169 -8.454 -5.467 1.00 82.50 79 ILE A N 1
ATOM 647 C CA . ILE A 1 79 ? 6.555 -9.116 -6.609 1.00 82.50 79 ILE A CA 1
ATOM 648 C C . ILE A 1 79 ? 7.449 -8.929 -7.821 1.00 82.50 79 ILE A C 1
ATOM 650 O O . ILE A 1 79 ? 7.540 -7.852 -8.401 1.00 82.50 79 ILE A O 1
ATOM 654 N N . ARG A 1 80 ? 8.073 -10.019 -8.261 1.00 73.81 80 ARG A N 1
ATOM 655 C CA . ARG A 1 80 ? 8.762 -10.037 -9.548 1.00 73.81 80 ARG A CA 1
ATOM 656 C C . ARG A 1 80 ? 7.761 -10.362 -10.649 1.00 73.81 80 ARG A C 1
ATOM 658 O O . ARG A 1 80 ? 7.503 -11.534 -10.924 1.00 73.81 80 ARG A O 1
ATOM 665 N N . ILE A 1 81 ? 7.2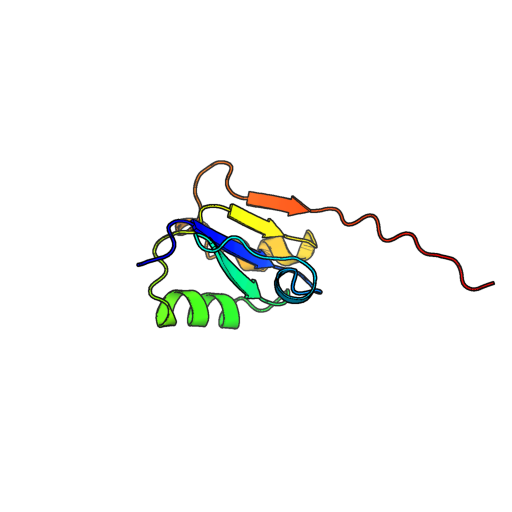24 -9.333 -11.301 1.00 66.94 81 ILE A N 1
ATOM 666 C CA . ILE A 1 81 ? 6.410 -9.527 -12.504 1.00 66.94 81 ILE A CA 1
ATOM 667 C C . ILE A 1 81 ? 7.342 -9.996 -13.624 1.00 66.94 81 ILE A C 1
ATOM 669 O O . ILE A 1 81 ? 8.170 -9.239 -14.133 1.00 66.94 81 ILE A O 1
ATOM 673 N N . LEU A 1 82 ? 7.206 -11.259 -14.033 1.00 60.06 82 LEU A N 1
ATOM 674 C CA . LEU A 1 82 ? 7.815 -11.758 -15.262 1.00 60.06 82 LEU A CA 1
ATOM 675 C C . LEU A 1 82 ? 7.058 -11.152 -16.447 1.00 60.06 82 LEU A C 1
ATOM 677 O O . LEU A 1 82 ? 6.186 -11.790 -17.035 1.00 60.06 82 LEU A O 1
ATOM 681 N N . ARG A 1 83 ? 7.367 -9.901 -16.805 1.00 58.44 83 ARG A N 1
ATOM 682 C CA . ARG A 1 83 ? 6.899 -9.347 -18.075 1.00 58.44 83 ARG A CA 1
ATOM 683 C C . ARG A 1 83 ? 7.597 -10.137 -19.178 1.00 58.44 83 ARG A C 1
ATOM 685 O O . ARG A 1 83 ? 8.788 -9.948 -19.419 1.00 58.44 83 ARG A O 1
ATOM 692 N N . ARG A 1 84 ? 6.874 -11.057 -19.828 1.00 48.94 84 ARG A N 1
ATOM 693 C CA . ARG A 1 84 ? 7.298 -11.608 -21.118 1.00 48.94 84 ARG A CA 1
ATOM 694 C C . ARG A 1 84 ? 7.496 -10.408 -22.039 1.00 48.94 84 ARG A C 1
ATOM 696 O O . ARG A 1 84 ? 6.519 -9.806 -22.472 1.00 48.94 84 ARG A O 1
ATOM 703 N N . GLN A 1 85 ? 8.746 -10.046 -22.315 1.00 48.91 85 GLN A N 1
ATOM 704 C CA . GLN A 1 85 ? 9.032 -9.276 -23.514 1.00 48.91 85 GLN A CA 1
ATOM 705 C C . GLN A 1 85 ? 8.612 -10.186 -24.665 1.00 48.91 85 GLN A C 1
ATOM 707 O O . GLN A 1 85 ? 9.276 -11.182 -24.937 1.00 48.91 85 GLN A O 1
ATOM 712 N N . ILE A 1 86 ? 7.453 -9.923 -25.264 1.00 49.62 86 ILE A N 1
ATOM 713 C CA . ILE A 1 86 ? 7.202 -10.4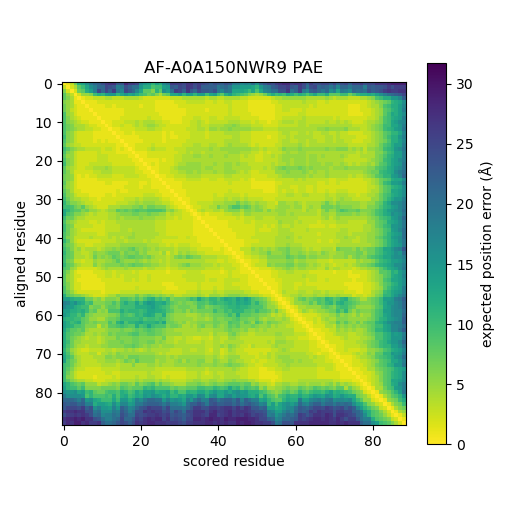02 -26.617 1.00 49.62 86 ILE A CA 1
ATOM 714 C C . ILE A 1 86 ? 8.109 -9.510 -27.465 1.00 49.62 86 ILE A C 1
ATOM 716 O O . ILE A 1 86 ? 7.860 -8.301 -27.502 1.00 49.62 86 ILE A O 1
ATOM 720 N N . PRO A 1 87 ? 9.206 -10.025 -28.049 1.00 46.19 87 PRO A N 1
ATOM 721 C CA . PRO A 1 87 ? 9.969 -9.220 -28.979 1.00 46.19 87 PRO A CA 1
ATOM 722 C C . PRO A 1 87 ? 9.023 -8.888 -30.133 1.00 46.19 87 PRO A C 1
ATOM 724 O O . PRO A 1 87 ? 8.430 -9.783 -30.737 1.00 46.19 87 PRO A O 1
ATOM 727 N N . PHE A 1 88 ? 8.824 -7.596 -30.383 1.00 48.06 88 PHE A N 1
ATOM 728 C CA . PHE A 1 88 ? 8.258 -7.152 -31.646 1.00 48.06 88 PHE A CA 1
ATOM 729 C C . PHE A 1 88 ? 9.247 -7.601 -32.732 1.00 48.06 88 PHE A C 1
ATOM 731 O O . PHE A 1 88 ? 10.380 -7.121 -32.754 1.00 48.06 88 PHE A O 1
ATOM 738 N N . PHE A 1 89 ? 8.848 -8.596 -33.528 1.00 55.84 89 PHE A N 1
ATOM 739 C CA . PHE A 1 89 ? 9.512 -8.958 -34.780 1.00 55.84 89 PHE A CA 1
ATOM 740 C C . PHE A 1 89 ? 9.019 -8.045 -35.899 1.00 55.84 89 PHE A C 1
ATOM 742 O O . PHE A 1 89 ? 7.805 -7.727 -35.892 1.00 55.84 89 PHE A O 1
#

pLDDT: mean 83.07, std 12.96, range [46.19, 94.44]